Protein AF-A0A529HH22-F1 (afdb_monomer)

pLDDT: mean 94.99, std 4.59, range [77.81, 98.56]

Structure (mmCIF, N/CA/C/O backbone):
data_AF-A0A529HH22-F1
#
_entry.id   AF-A0A529HH22-F1
#
loop_
_atom_site.group_PDB
_atom_site.id
_atom_site.type_symbol
_atom_site.label_atom_id
_atom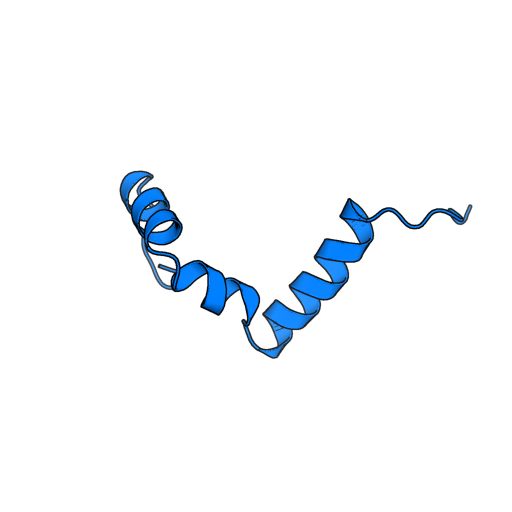_site.label_alt_id
_atom_site.label_comp_id
_atom_site.label_asym_id
_atom_site.label_entity_id
_atom_site.label_seq_id
_atom_site.pdbx_PDB_ins_code
_atom_site.Cartn_x
_atom_site.Cartn_y
_atom_site.Cartn_z
_atom_site.occupancy
_atom_site.B_iso_or_equiv
_atom_site.auth_seq_id
_atom_site.auth_comp_id
_atom_site.auth_asym_id
_atom_site.auth_atom_id
_atom_site.pdbx_PDB_model_num
ATOM 1 N N . TRP A 1 1 ? 10.030 15.297 -24.696 1.00 83.38 1 TRP A N 1
ATOM 2 C CA . TRP A 1 1 ? 11.114 14.695 -23.896 1.00 83.38 1 TRP A CA 1
ATOM 3 C C . TRP A 1 1 ? 10.541 13.483 -23.188 1.00 83.38 1 TRP A C 1
ATOM 5 O O . TRP A 1 1 ? 9.449 13.595 -22.644 1.00 83.38 1 TRP A O 1
ATOM 15 N N . VAL A 1 2 ? 11.214 12.337 -23.266 1.00 89.31 2 VAL A N 1
ATOM 16 C CA . VAL A 1 2 ? 10.818 11.105 -22.570 1.00 89.31 2 VAL A CA 1
ATOM 17 C C . VAL A 1 2 ? 11.923 10.795 -21.572 1.00 89.31 2 VAL A C 1
ATOM 19 O O . VAL A 1 2 ? 13.090 10.764 -21.962 1.00 89.31 2 VAL A O 1
ATOM 22 N N . SER A 1 3 ? 11.562 10.610 -20.302 1.00 92.00 3 SER A N 1
ATOM 23 C CA . SER A 1 3 ? 12.534 10.218 -19.282 1.00 92.00 3 SER A CA 1
ATOM 24 C C . SER A 1 3 ? 12.945 8.756 -19.489 1.00 92.00 3 SER A C 1
ATOM 26 O O . SER A 1 3 ? 12.055 7.916 -19.639 1.00 92.00 3 SER A O 1
ATOM 28 N N . PRO A 1 4 ? 14.247 8.426 -19.478 1.00 94.12 4 PRO A N 1
ATOM 29 C CA . PRO A 1 4 ? 14.704 7.038 -19.505 1.00 94.12 4 PRO A CA 1
ATOM 30 C C . PRO A 1 4 ? 14.580 6.342 -18.136 1.00 94.12 4 PRO A C 1
ATOM 32 O O . PRO A 1 4 ? 14.675 5.116 -18.053 1.00 94.12 4 PRO A O 1
A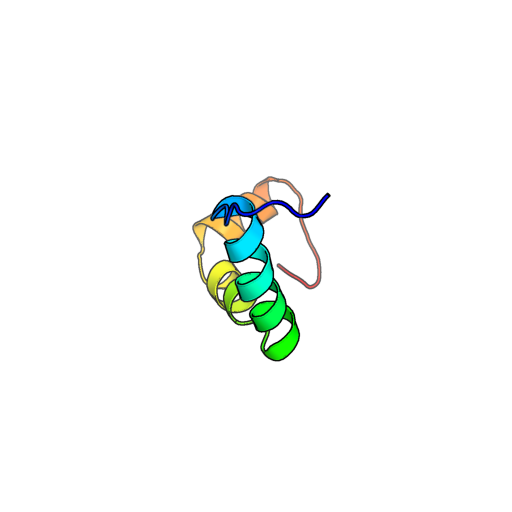TOM 35 N N . ASP A 1 5 ? 14.376 7.106 -17.059 1.00 95.31 5 ASP A N 1
ATOM 36 C CA . ASP A 1 5 ? 14.480 6.596 -15.696 1.00 95.31 5 ASP A CA 1
ATOM 37 C C . ASP A 1 5 ? 13.217 5.877 -15.224 1.00 95.31 5 ASP A C 1
ATOM 39 O O . ASP A 1 5 ? 12.087 6.345 -15.391 1.00 95.31 5 ASP A O 1
ATOM 43 N N . HIS A 1 6 ? 13.432 4.775 -14.507 1.00 93.12 6 HIS A N 1
ATOM 44 C CA . HIS A 1 6 ? 12.391 4.072 -13.770 1.00 93.12 6 HIS A CA 1
ATOM 45 C C . HIS A 1 6 ? 12.615 4.266 -12.277 1.00 93.12 6 HIS A C 1
ATOM 47 O O . HIS A 1 6 ? 13.531 3.707 -11.680 1.00 93.12 6 HIS A O 1
ATOM 53 N N . VAL A 1 7 ? 11.750 5.069 -11.665 1.00 95.94 7 VAL A N 1
ATOM 54 C CA . VAL A 1 7 ? 11.847 5.404 -10.246 1.00 95.94 7 VAL A CA 1
ATOM 55 C C . VAL A 1 7 ? 10.859 4.552 -9.457 1.00 95.94 7 VAL A C 1
ATOM 57 O O . VAL A 1 7 ? 9.655 4.589 -9.714 1.00 95.94 7 VAL A O 1
ATOM 60 N N . GLY A 1 8 ? 11.352 3.808 -8.465 1.00 96.50 8 GLY A N 1
ATOM 61 C CA . GLY A 1 8 ? 10.539 2.874 -7.678 1.00 96.50 8 GLY A CA 1
ATOM 62 C C . GLY A 1 8 ? 9.337 3.524 -6.983 1.00 96.50 8 GLY A C 1
ATOM 63 O O . GLY A 1 8 ? 8.247 2.962 -7.024 1.00 96.50 8 GLY A O 1
ATOM 64 N N . ILE A 1 9 ? 9.491 4.734 -6.427 1.00 96.75 9 ILE A N 1
ATOM 65 C CA . ILE A 1 9 ? 8.369 5.466 -5.809 1.00 96.75 9 ILE A CA 1
ATOM 66 C C . ILE A 1 9 ? 7.300 5.892 -6.827 1.00 96.75 9 ILE A C 1
ATOM 68 O O . ILE A 1 9 ? 6.162 6.123 -6.443 1.00 96.75 9 ILE A O 1
ATOM 72 N N . ASN A 1 10 ? 7.624 5.929 -8.122 1.00 96.38 10 ASN A N 1
ATOM 73 C CA . ASN A 1 10 ? 6.656 6.226 -9.176 1.00 96.38 10 ASN A CA 1
ATOM 74 C C . ASN A 1 10 ? 5.987 4.942 -9.680 1.00 96.38 10 ASN A C 1
ATOM 76 O O . ASN A 1 10 ? 4.770 4.885 -9.806 1.00 96.38 10 ASN A O 1
ATOM 80 N N . GLN A 1 11 ? 6.774 3.896 -9.941 1.00 96.88 11 GLN A N 1
ATOM 81 C CA . GLN A 1 11 ? 6.281 2.650 -10.540 1.00 96.88 11 GLN A CA 1
ATOM 82 C C . GLN A 1 11 ? 5.570 1.741 -9.532 1.00 96.88 11 GLN A C 1
ATOM 84 O O . GLN A 1 11 ? 4.578 1.093 -9.863 1.00 96.88 11 GLN A O 1
ATOM 89 N N . GLY A 1 12 ? 6.047 1.712 -8.286 1.00 97.25 12 GLY A N 1
ATOM 90 C CA . GLY A 1 12 ? 5.468 0.911 -7.210 1.00 97.25 12 GLY A CA 1
ATOM 91 C C . GLY A 1 12 ? 3.986 1.221 -7.004 1.00 97.25 12 GLY A C 1
ATOM 92 O O . GLY A 1 12 ? 3.164 0.318 -7.157 1.00 97.25 12 GLY A O 1
ATOM 93 N N . PRO A 1 13 ? 3.602 2.486 -6.746 1.00 97.81 13 PRO A N 1
ATOM 94 C CA . PRO A 1 13 ? 2.200 2.855 -6.592 1.00 97.81 13 PRO A CA 1
ATOM 95 C C . PRO A 1 13 ? 1.326 2.487 -7.791 1.00 97.81 13 PRO A C 1
ATOM 97 O O . PRO A 1 13 ? 0.185 2.101 -7.578 1.00 97.81 13 PRO A O 1
ATOM 100 N N . ILE A 1 14 ? 1.836 2.526 -9.028 1.00 98.00 14 ILE A N 1
ATOM 101 C CA . ILE A 1 14 ? 1.057 2.119 -10.211 1.00 98.00 14 ILE A CA 1
ATOM 102 C C . ILE A 1 14 ? 0.604 0.662 -10.068 1.00 98.00 14 ILE A C 1
ATOM 104 O O . ILE A 1 14 ? -0.592 0.378 -10.126 1.00 98.00 14 ILE A O 1
ATOM 108 N N . ALA A 1 15 ? 1.539 -0.255 -9.814 1.00 97.88 15 ALA A N 1
ATOM 109 C C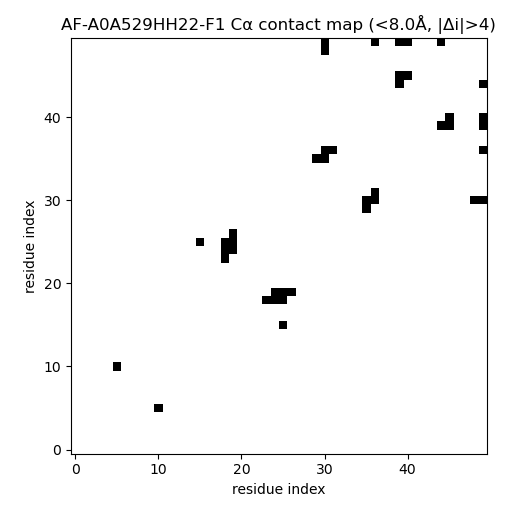A . ALA A 1 15 ? 1.215 -1.671 -9.652 1.00 97.88 15 ALA A CA 1
ATOM 110 C C . ALA A 1 15 ? 0.320 -1.923 -8.425 1.00 97.88 15 ALA A C 1
ATOM 112 O O . ALA A 1 15 ? -0.677 -2.642 -8.516 1.00 97.88 15 ALA A O 1
ATOM 113 N N . LEU A 1 16 ? 0.642 -1.293 -7.290 1.00 98.31 16 LEU A N 1
ATOM 114 C CA . LEU A 1 16 ? -0.112 -1.448 -6.042 1.00 98.31 16 LEU A CA 1
ATOM 115 C C . LEU A 1 16 ? -1.562 -0.957 -6.188 1.00 98.31 16 LEU A C 1
ATOM 117 O O . LEU A 1 16 ? -2.491 -1.598 -5.697 1.00 98.31 16 LEU A O 1
ATOM 121 N N . MET A 1 17 ? -1.772 0.160 -6.886 1.00 98.31 17 MET A N 1
ATOM 122 C CA . MET A 1 17 ? -3.102 0.740 -7.069 1.00 98.31 17 MET A CA 1
ATOM 123 C C . MET A 1 17 ? -3.932 -0.009 -8.112 1.00 98.31 17 MET A C 1
ATOM 125 O O . MET A 1 17 ? -5.140 -0.135 -7.921 1.00 98.31 17 MET A O 1
ATOM 129 N N . ILE A 1 18 ? -3.308 -0.574 -9.153 1.00 98.56 18 ILE A N 1
ATOM 130 C CA . ILE A 1 18 ? -3.989 -1.504 -10.069 1.00 98.56 18 ILE A CA 1
ATOM 131 C C . ILE A 1 18 ? -4.540 -2.701 -9.287 1.00 98.56 18 ILE A C 1
ATOM 133 O O . ILE A 1 18 ? -5.698 -3.075 -9.469 1.00 98.56 18 ILE A O 1
ATOM 137 N N . GLU A 1 19 ? -3.749 -3.290 -8.391 1.00 98.56 19 GLU A N 1
ATOM 138 C CA . GLU A 1 19 ? -4.204 -4.445 -7.615 1.00 98.56 19 GLU A CA 1
ATOM 139 C C . GLU A 1 19 ? -5.293 -4.077 -6.594 1.00 98.56 19 GLU A C 1
ATOM 141 O O . GLU A 1 19 ? -6.277 -4.805 -6.445 1.00 98.56 19 GLU A O 1
ATOM 146 N N . ASN A 1 20 ? -5.184 -2.911 -5.949 1.00 98.06 20 ASN A N 1
ATOM 147 C CA . ASN A 1 20 ? -6.258 -2.407 -5.092 1.00 98.06 20 ASN A CA 1
ATOM 148 C C . ASN A 1 20 ? -7.562 -2.194 -5.862 1.00 98.06 20 ASN A C 1
ATOM 150 O O . ASN A 1 20 ? -8.621 -2.570 -5.370 1.00 98.06 20 ASN A O 1
ATOM 154 N N . TYR A 1 21 ? -7.500 -1.664 -7.085 1.00 98.19 21 TYR A N 1
ATOM 155 C CA . TYR A 1 21 ? -8.689 -1.527 -7.922 1.00 98.19 21 TYR A CA 1
ATOM 156 C C . TYR A 1 21 ? -9.314 -2.887 -8.271 1.00 98.19 21 TYR A C 1
ATOM 158 O O . TYR A 1 21 ? -10.533 -3.035 -8.242 1.00 98.19 21 TYR A O 1
ATOM 166 N N . ARG A 1 22 ? -8.488 -3.893 -8.586 1.00 98.44 22 ARG A N 1
ATOM 167 C CA . ARG A 1 22 ? -8.964 -5.209 -9.038 1.00 98.44 22 ARG A CA 1
ATOM 168 C C . ARG A 1 22 ? -9.560 -6.064 -7.929 1.00 98.44 22 ARG A C 1
ATOM 170 O O . ARG A 1 22 ? -10.554 -6.746 -8.164 1.00 98.44 22 ARG A O 1
ATOM 177 N N . SER A 1 23 ? -8.917 -6.111 -6.766 1.00 98.00 23 SER A N 1
ATOM 178 C CA . SER A 1 23 ? -9.272 -7.080 -5.721 1.00 98.00 23 SER A CA 1
ATOM 179 C C . SER A 1 23 ? -9.239 -6.511 -4.309 1.00 98.00 23 SER A C 1
ATOM 181 O O . SER A 1 23 ? -9.478 -7.242 -3.338 1.00 98.00 23 SER A O 1
ATOM 183 N N . ASP A 1 24 ? -8.917 -5.226 -4.177 1.00 97.56 24 ASP A N 1
ATOM 184 C CA . ASP A 1 24 ? -8.796 -4.558 -2.892 1.00 97.56 24 ASP A CA 1
ATOM 185 C C . ASP A 1 24 ? -7.730 -5.200 -1.978 1.00 97.56 24 AS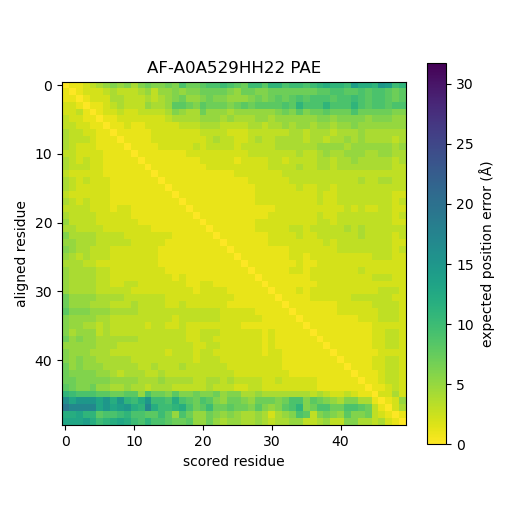P A C 1
ATOM 187 O O . ASP A 1 24 ? -7.820 -5.145 -0.753 1.00 97.56 24 ASP A O 1
ATOM 191 N N . PHE A 1 25 ? -6.750 -5.915 -2.549 1.00 97.88 25 PHE A N 1
ATOM 192 C CA . PHE A 1 25 ? -5.854 -6.792 -1.788 1.00 97.88 25 PHE A CA 1
ATOM 193 C C . PHE A 1 25 ? -5.053 -6.049 -0.717 1.00 97.88 25 PHE A C 1
ATOM 195 O O . PHE A 1 25 ? -5.079 -6.462 0.445 1.00 97.88 25 PHE A O 1
ATOM 202 N N . LEU A 1 26 ? -4.360 -4.958 -1.066 1.00 97.56 26 LEU A N 1
ATOM 203 C CA . LEU A 1 26 ? -3.502 -4.267 -0.101 1.00 97.56 26 LEU A CA 1
ATOM 204 C C . LEU A 1 26 ? -4.338 -3.529 0.936 1.00 97.56 26 LEU A C 1
ATOM 206 O O . LEU A 1 26 ? -3.997 -3.584 2.114 1.00 97.56 26 LEU A O 1
ATOM 210 N N . TRP A 1 27 ? -5.453 -2.895 0.558 1.00 96.00 27 TRP A N 1
ATOM 211 C CA . TRP A 1 27 ? -6.324 -2.279 1.563 1.00 96.00 27 TRP A CA 1
ATOM 212 C C . TRP A 1 27 ? -6.947 -3.341 2.481 1.00 96.00 27 TRP A C 1
ATOM 214 O O . TRP A 1 27 ? -6.949 -3.146 3.696 1.00 96.00 27 TRP A O 1
ATOM 224 N N . ARG A 1 28 ? -7.383 -4.505 1.968 1.00 96.12 28 ARG A N 1
ATOM 225 C CA . ARG A 1 28 ? -7.832 -5.635 2.809 1.00 96.12 28 ARG A CA 1
ATOM 226 C C . ARG A 1 28 ? -6.738 -6.123 3.749 1.00 96.12 28 ARG A C 1
ATOM 228 O O . ARG A 1 28 ? -7.027 -6.408 4.910 1.00 96.12 28 A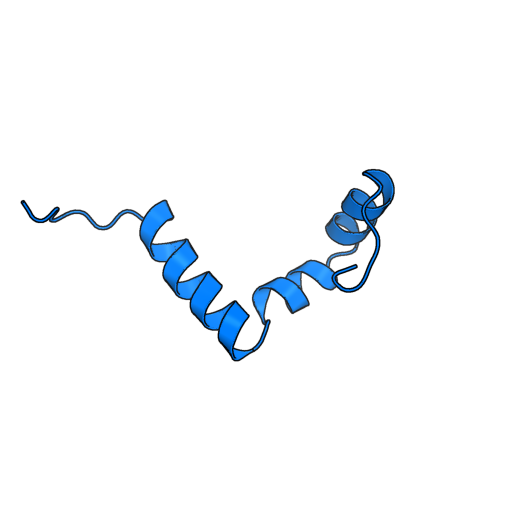RG A O 1
ATOM 235 N N . LEU A 1 29 ? -5.502 -6.216 3.268 1.00 96.62 29 LEU A N 1
ATOM 236 C CA . LEU A 1 29 ? -4.352 -6.581 4.086 1.00 96.62 29 LEU A CA 1
ATOM 237 C C . LEU A 1 29 ? -4.118 -5.547 5.196 1.00 96.62 29 LEU A C 1
ATOM 239 O O . LEU A 1 29 ? -4.019 -5.920 6.362 1.00 96.62 29 LEU A O 1
ATOM 243 N N . MET A 1 30 ? -4.104 -4.255 4.863 1.00 96.88 30 MET A N 1
ATOM 244 C CA . MET A 1 30 ? -3.890 -3.168 5.823 1.00 96.88 30 MET A CA 1
ATOM 245 C C . MET A 1 30 ? -4.988 -3.102 6.887 1.00 96.88 30 MET A C 1
ATOM 247 O O . MET A 1 30 ? -4.681 -2.920 8.063 1.00 96.88 30 MET A O 1
ATOM 251 N N . ARG A 1 31 ? -6.256 -3.322 6.514 1.00 93.94 31 ARG A N 1
ATOM 252 C CA . ARG A 1 31 ? -7.384 -3.361 7.464 1.00 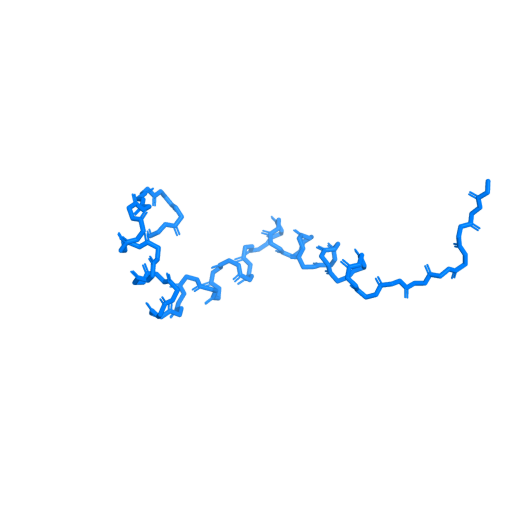93.94 31 ARG A CA 1
ATOM 253 C C . ARG A 1 31 ? -7.261 -4.484 8.495 1.00 93.94 31 ARG A C 1
ATOM 255 O O . ARG A 1 31 ? -7.779 -4.354 9.600 1.00 93.94 31 ARG A O 1
ATOM 262 N N . ARG A 1 32 ? -6.554 -5.570 8.168 1.00 95.19 32 ARG A N 1
ATOM 263 C CA . ARG A 1 32 ? -6.287 -6.676 9.104 1.00 95.19 32 ARG A CA 1
ATOM 264 C C . ARG A 1 32 ? -5.182 -6.365 10.110 1.00 95.19 32 ARG A C 1
ATOM 266 O O . ARG A 1 32 ? -5.026 -7.128 11.056 1.00 95.19 32 ARG A O 1
ATOM 273 N N . VAL A 1 33 ? -4.426 -5.278 9.939 1.00 97.56 33 VAL A N 1
ATOM 274 C CA . VAL A 1 33 ? -3.367 -4.879 10.874 1.00 97.56 33 VAL A CA 1
ATOM 275 C C . VAL A 1 33 ? -3.985 -4.069 12.022 1.00 97.56 33 VAL A C 1
ATOM 277 O O . VAL A 1 33 ? -4.383 -2.918 11.809 1.00 97.56 33 VAL A O 1
ATOM 280 N N . PRO A 1 34 ? -4.028 -4.598 13.264 1.00 96.00 34 PRO A N 1
ATOM 281 C CA . PRO A 1 34 ? -4.732 -3.934 14.362 1.00 96.00 34 PRO A CA 1
ATOM 282 C C . PRO A 1 34 ? -4.151 -2.563 14.710 1.00 96.00 34 PRO A C 1
ATOM 284 O O . PRO A 1 34 ? -4.894 -1.656 15.080 1.00 96.00 34 PRO A O 1
ATOM 287 N N . ALA A 1 35 ? -2.834 -2.392 14.558 1.00 97.62 35 ALA A N 1
ATOM 288 C CA . ALA A 1 35 ? -2.159 -1.120 14.796 1.00 97.62 35 ALA A CA 1
ATOM 289 C C . ALA A 1 35 ? -2.659 -0.007 13.857 1.00 97.62 35 ALA A C 1
ATOM 291 O O . ALA A 1 35 ? -2.897 1.108 14.316 1.00 97.62 35 ALA A O 1
ATOM 292 N N . ILE A 1 36 ? -2.889 -0.318 12.575 1.00 96.38 36 ILE A N 1
ATOM 293 C CA . ILE A 1 36 ? -3.388 0.647 11.583 1.00 96.38 36 ILE A CA 1
ATOM 294 C C . ILE A 1 36 ? -4.827 1.041 11.922 1.00 96.38 36 ILE A C 1
ATOM 296 O O . ILE A 1 36 ? -5.123 2.225 12.073 1.00 96.38 36 ILE A O 1
ATOM 300 N N . ALA A 1 37 ? -5.709 0.057 12.118 1.00 94.81 37 ALA A N 1
ATOM 301 C CA . ALA A 1 37 ? -7.110 0.320 12.444 1.00 94.81 37 ALA A CA 1
ATOM 302 C C . ALA A 1 37 ? -7.256 1.090 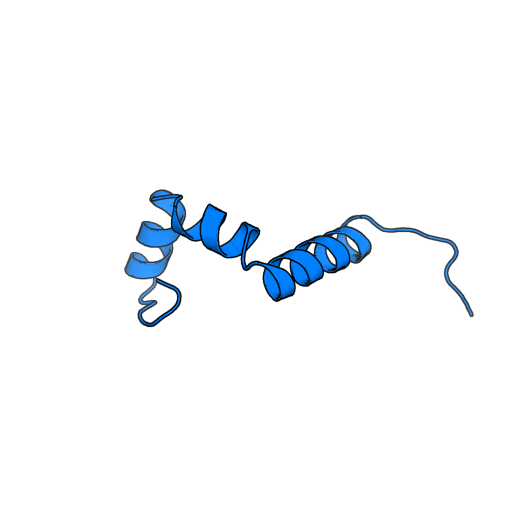13.771 1.00 94.81 37 ALA A C 1
ATOM 304 O O . ALA A 1 37 ? -8.023 2.045 13.865 1.00 94.81 37 ALA A O 1
ATOM 305 N N . THR A 1 38 ? -6.482 0.717 14.795 1.00 95.94 38 THR A N 1
ATOM 306 C CA . THR A 1 38 ? -6.480 1.409 16.093 1.00 95.94 38 THR A CA 1
ATOM 307 C C . THR A 1 38 ? -5.968 2.839 15.963 1.00 95.94 38 THR A C 1
ATOM 309 O O . THR A 1 38 ? -6.572 3.750 16.526 1.00 95.94 38 THR A O 1
ATOM 312 N N . GLY A 1 39 ? -4.884 3.051 15.210 1.00 96.44 39 GLY A N 1
ATOM 313 C CA . GLY A 1 39 ? -4.340 4.381 14.944 1.00 96.44 39 GLY A CA 1
ATOM 314 C C . GLY A 1 39 ? -5.361 5.290 14.263 1.00 96.44 39 GLY A C 1
ATOM 315 O O . GLY A 1 39 ? -5.586 6.407 14.721 1.00 96.44 39 GLY A O 1
ATOM 316 N N . LEU A 1 40 ? -6.052 4.783 13.240 1.00 96.25 40 LEU A N 1
ATOM 317 C CA . LEU A 1 40 ? -7.073 5.543 12.520 1.00 96.25 40 LEU A CA 1
ATOM 318 C C . LEU A 1 40 ? -8.288 5.871 13.395 1.00 96.25 40 LEU A C 1
ATOM 320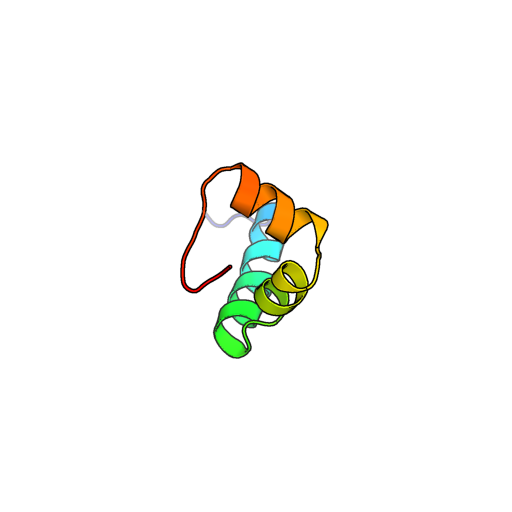 O O . LEU A 1 40 ? -8.732 7.017 13.395 1.00 96.25 40 LEU A O 1
ATOM 324 N N . ARG A 1 41 ? -8.777 4.928 14.214 1.00 95.38 41 ARG A N 1
ATOM 325 C CA . ARG A 1 41 ? -9.860 5.218 15.176 1.00 95.38 41 ARG A CA 1
ATOM 326 C C . ARG A 1 41 ? -9.453 6.287 16.188 1.00 95.38 41 ARG A C 1
AT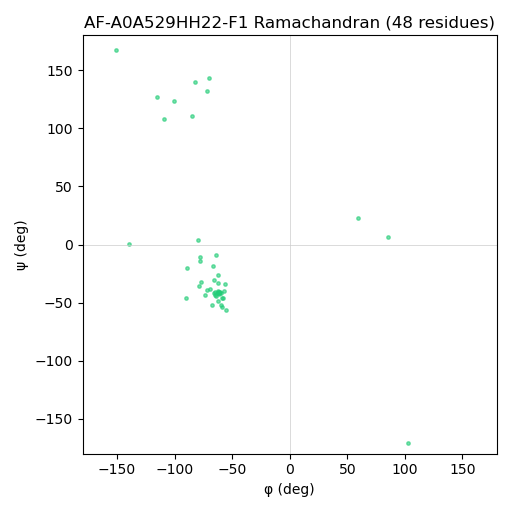OM 328 O O . ARG A 1 41 ? -10.234 7.187 16.472 1.00 95.38 41 ARG A O 1
ATOM 335 N N . ARG A 1 42 ? -8.220 6.228 16.703 1.00 97.06 42 ARG A N 1
ATOM 336 C CA . ARG A 1 42 ? -7.684 7.249 17.624 1.00 97.06 42 ARG A CA 1
ATOM 337 C C . ARG A 1 42 ? -7.518 8.614 16.962 1.00 97.06 42 ARG A C 1
ATOM 339 O O . ARG A 1 42 ? -7.663 9.624 17.637 1.00 97.06 42 ARG A O 1
ATOM 346 N N . ALA A 1 43 ? -7.251 8.641 15.660 1.00 96.69 43 ALA A N 1
ATOM 347 C CA . ALA A 1 43 ? -7.198 9.863 14.866 1.00 96.69 43 ALA A CA 1
ATOM 348 C C . ALA A 1 43 ? -8.592 10.387 14.448 1.00 96.69 43 ALA A C 1
ATOM 350 O O . ALA A 1 43 ? -8.672 11.375 13.727 1.00 96.69 43 ALA A O 1
ATOM 351 N N . GLY A 1 44 ? -9.685 9.756 14.898 1.00 96.50 44 GLY A N 1
ATOM 352 C CA . GLY A 1 44 ? -11.056 10.210 14.649 1.00 96.50 44 GLY A CA 1
ATOM 353 C C . GLY A 1 44 ? -11.660 9.745 13.321 1.00 96.50 44 GLY A C 1
ATOM 354 O O . GLY A 1 44 ? -12.769 10.156 12.982 1.00 96.50 44 GLY A O 1
ATOM 355 N N . PHE A 1 45 ? -10.977 8.875 12.571 1.00 95.81 45 PHE A N 1
ATOM 356 C CA . PHE A 1 45 ? -11.553 8.289 11.363 1.00 95.81 45 PHE A CA 1
ATOM 357 C C . PHE A 1 45 ? -12.674 7.305 11.722 1.00 95.81 45 PHE A C 1
ATOM 359 O O . PHE A 1 45 ? -12.597 6.563 12.704 1.00 95.81 45 PHE A O 1
ATOM 366 N N . SER A 1 46 ? -13.714 7.281 10.891 1.00 92.25 46 SER A N 1
ATOM 367 C CA . SER A 1 46 ? -14.845 6.353 10.972 1.00 92.25 46 SER A CA 1
ATOM 368 C C . SER A 1 46 ? -15.424 6.105 9.572 1.00 92.25 46 SER A C 1
ATOM 370 O O . SER A 1 46 ? -15.081 6.813 8.624 1.00 92.25 46 SER A O 1
ATOM 372 N N . GLY A 1 47 ? -16.289 5.097 9.423 1.00 87.50 47 GLY A N 1
ATOM 373 C CA . GLY A 1 47 ? -16.974 4.793 8.161 1.00 87.50 47 GLY A CA 1
ATOM 374 C C . GLY A 1 47 ? -16.390 3.605 7.392 1.00 87.50 47 GLY A C 1
ATOM 375 O O . GLY A 1 47 ? -15.560 2.867 7.904 1.00 87.50 47 GLY A O 1
ATOM 376 N N . GLY A 1 48 ? -16.861 3.415 6.154 1.00 77.81 48 GLY A N 1
ATOM 377 C CA . GLY A 1 48 ? -16.829 2.129 5.438 1.00 77.81 48 GLY A CA 1
ATOM 378 C C . GLY A 1 48 ? -15.465 1.522 5.085 1.00 77.81 48 GLY A C 1
ATOM 379 O O . GLY A 1 48 ? -15.426 0.377 4.647 1.00 77.81 48 GLY A O 1
ATOM 380 N N . TRP A 1 49 ? -14.354 2.241 5.266 1.00 83.88 49 TRP A N 1
ATOM 381 C CA . TRP A 1 49 ? -13.012 1.657 5.133 1.00 83.88 49 TRP A CA 1
ATOM 382 C C . TRP A 1 49 ? -12.491 1.064 6.458 1.00 83.88 49 TRP A C 1
ATOM 384 O O . TRP A 1 49 ? -11.574 0.250 6.434 1.00 83.88 49 TRP A O 1
ATOM 394 N N . LEU A 1 50 ? -13.039 1.463 7.608 1.00 80.88 50 LEU A N 1
ATOM 395 C CA . LEU A 1 50 ? -12.549 1.132 8.956 1.00 80.88 50 LEU A CA 1
ATOM 396 C C . LEU A 1 50 ? -13.319 -0.008 9.641 1.00 80.88 50 LEU A C 1
ATOM 398 O O . LEU A 1 50 ? -14.461 -0.291 9.230 1.00 80.88 50 LEU A O 1
#

Radius of gyration: 15.17 Å; Cα contacts (8 Å, |Δi|>4): 21; chains: 1; bounding box: 32×22×42 Å

Solvent-accessible surface area (backbone atoms only — not comparable to full-atom values): 3190 Å² total; per-residue (Å²): 139,80,81,91,76,85,51,64,87,64,53,48,53,54,57,55,49,53,45,32,74,73,69,35,51,61,61,56,53,49,61,70,36,65,69,55,50,50,50,40,48,76,73,68,56,78,57,97,88,106

Foldseek 3Di:
DDDPDDDCVVVVCVVVVVVCVVPVVVLVVQCPPVVNVVVCVVVVDDDDSD

Secondary structure (DSSP, 8-state):
-------HHHHHHHHHHHHHHHH-HHHHHHHT-HHHHHHHHHTT--STT-

Sequence (50 aa):
WVSPDHVGINQGPIALMIENYRSDFLWRLMRRVPAIATGLRRAGFSGGWL

Mean predicted aligned error: 3.24 Å